Protein AF-A0A844GCI7-F1 (afdb_monomer_lite)

Foldseek 3Di:
DVVVVVVCVVVVVVPPPPPPPPDQPWDWDFDACVPDPCSVVDQLLVVLVVVLVVCVPCCVPPLCVVLNVVSVPDDSPPSPVSSVSCNVSDTDTDTDGDPDPDD

InterPro domains:
  IPR036908 RlpA-like domain superfamily [G3DSA:2.40.40.10] (12-99)
  IPR036908 RlpA-like domain superfamily [SSF50685] (7-92)

Secondary structure (DSSP, 8-state):
-GGGTTTSTGGGGGTT----------EEEEE-GGGSTTTTTS-HHHHHHHHHHHHHHHTTSHHHHHHHHHHTTS-TT-HHHHHHHHHHH--EEEEEPPPP---

pLDDT: mean 83.78, std 17.33, range [42.78, 98.38]

Organism: NCBI:txid2675226

Sequence (103 aa):
MLKRLLWLLPVSWLAACSTTPLHSTGGAYPTDFSRLPGWQSSVMGDTLQGLQQSCRATGKRPQWAAVCQEAARLPNDDANSIRQFFETRFNAGKCVMAPGIAA

Radius of gyration: 20.98 Å; chains: 1; bounding box: 26×47×63 Å

Structure (mmCIF, N/CA/C/O backbone):
data_AF-A0A844GCI7-F1
#
_entry.id   AF-A0A844GCI7-F1
#
loop_
_atom_site.group_PDB
_atom_site.id
_atom_site.type_symbol
_atom_site.label_atom_id
_atom_site.label_alt_id
_atom_site.label_comp_id
_atom_site.label_asym_id
_atom_site.label_entity_id
_atom_site.label_s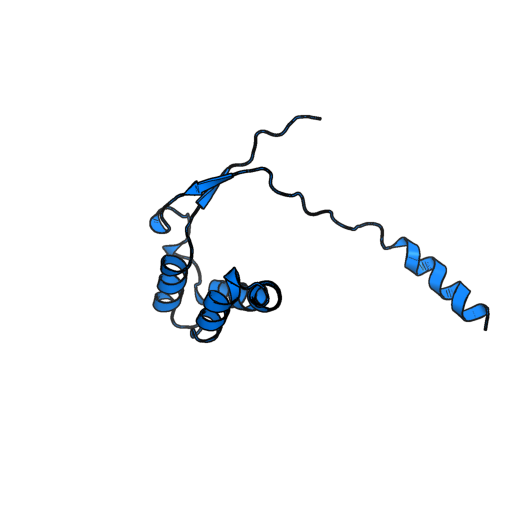eq_id
_atom_site.pdbx_PDB_ins_code
_atom_site.Cartn_x
_atom_site.Cartn_y
_atom_site.Cartn_z
_atom_site.occupancy
_atom_site.B_iso_or_equiv
_atom_site.auth_seq_id
_atom_site.auth_comp_id
_atom_site.auth_asym_id
_atom_site.auth_atom_id
_atom_site.pdbx_PDB_model_num
ATOM 1 N N . MET A 1 1 ? 10.767 19.720 47.344 1.00 49.91 1 MET A N 1
ATOM 2 C CA . MET A 1 1 ? 9.732 19.375 46.341 1.00 49.91 1 MET A CA 1
ATOM 3 C C . MET A 1 1 ? 9.547 20.445 45.248 1.00 49.91 1 MET A C 1
ATOM 5 O O . MET A 1 1 ? 9.313 20.065 44.114 1.00 49.91 1 MET A O 1
ATOM 9 N N . LEU A 1 2 ? 9.751 21.749 45.515 1.00 50.50 2 LEU A N 1
ATOM 10 C CA . LEU A 1 2 ? 9.546 22.852 44.543 1.00 50.50 2 LEU A CA 1
ATOM 11 C C . LEU A 1 2 ? 10.632 22.995 43.442 1.00 50.50 2 LEU A C 1
ATOM 13 O O . LEU A 1 2 ? 10.372 23.516 42.364 1.00 50.50 2 LEU A O 1
ATOM 17 N N . LYS A 1 3 ? 11.850 22.481 43.680 1.00 45.72 3 LYS A N 1
ATOM 18 C CA . LYS A 1 3 ? 13.009 22.607 42.766 1.00 45.72 3 LYS A CA 1
ATOM 19 C C . LYS A 1 3 ? 12.887 21.763 41.483 1.00 45.72 3 LYS A C 1
ATOM 21 O O . LYS A 1 3 ? 13.460 22.126 40.465 1.00 45.72 3 LYS A O 1
ATOM 26 N N . ARG A 1 4 ? 12.127 20.656 41.529 1.00 54.44 4 ARG A N 1
ATOM 27 C CA . ARG A 1 4 ? 11.864 19.785 40.364 1.00 54.44 4 ARG A CA 1
ATOM 28 C C . ARG A 1 4 ? 10.868 20.408 39.380 1.00 54.44 4 ARG A C 1
ATOM 30 O O . ARG A 1 4 ? 10.942 20.112 38.197 1.00 54.44 4 ARG A O 1
ATOM 37 N N . LEU A 1 5 ? 9.990 21.298 39.854 1.00 56.06 5 LEU A N 1
ATOM 38 C CA . LEU A 1 5 ? 9.003 21.981 39.012 1.00 56.06 5 LEU A CA 1
ATOM 39 C C . LEU A 1 5 ? 9.643 23.101 38.169 1.00 56.06 5 LEU A C 1
ATOM 41 O O . LEU A 1 5 ? 9.250 23.318 37.029 1.00 56.06 5 LEU A O 1
ATOM 45 N N . LEU A 1 6 ? 10.695 23.746 38.690 1.00 55.84 6 LEU A N 1
ATOM 46 C CA . LEU A 1 6 ? 11.459 24.784 37.981 1.00 55.84 6 LEU A CA 1
ATOM 47 C C . LEU A 1 6 ? 12.255 24.261 36.772 1.00 55.84 6 LEU A C 1
ATOM 49 O O . LEU A 1 6 ? 12.584 25.037 35.882 1.00 55.84 6 LEU A O 1
ATOM 53 N N . TRP A 1 7 ? 12.535 22.957 36.713 1.00 57.00 7 TRP A N 1
ATOM 54 C CA . TRP A 1 7 ? 13.240 22.321 35.592 1.00 57.00 7 TRP A CA 1
ATOM 55 C C . TRP A 1 7 ? 12.322 21.909 34.427 1.00 57.00 7 TRP A C 1
ATOM 57 O O . TRP A 1 7 ? 12.819 21.475 33.393 1.00 57.00 7 TRP A O 1
ATOM 67 N N . LEU A 1 8 ? 10.998 22.060 34.561 1.00 58.34 8 LEU A N 1
ATOM 68 C CA . LEU A 1 8 ? 10.024 21.709 33.512 1.00 58.34 8 LEU A CA 1
ATOM 69 C C . LEU A 1 8 ? 9.559 22.918 32.675 1.00 58.34 8 LEU A C 1
ATOM 71 O O . LEU A 1 8 ? 8.991 22.742 31.599 1.00 58.34 8 LEU A O 1
ATOM 75 N N . LEU A 1 9 ? 9.846 24.143 33.128 1.00 61.22 9 LEU A N 1
ATOM 76 C CA . LEU A 1 9 ? 9.532 25.391 32.420 1.00 61.22 9 LEU A CA 1
ATOM 77 C C . LEU A 1 9 ? 10.240 25.568 31.057 1.00 61.22 9 LEU A C 1
ATOM 79 O O . LEU A 1 9 ? 9.560 25.985 30.119 1.00 61.22 9 LEU A O 1
ATOM 83 N N . PRO A 1 10 ? 11.535 25.225 30.865 1.00 59.19 10 PRO A N 1
ATOM 84 C CA . PRO A 1 10 ? 12.191 25.433 29.569 1.00 59.19 10 PRO A CA 1
ATOM 85 C C . PRO A 1 10 ? 11.773 24.409 28.498 1.00 59.19 10 PRO A C 1
ATOM 87 O O . PRO A 1 10 ? 11.949 24.662 27.311 1.00 59.19 10 PRO A O 1
ATOM 90 N N . VAL A 1 11 ? 11.177 23.274 28.889 1.00 60.03 11 VAL A N 1
ATOM 91 C CA . VAL A 1 11 ? 10.724 22.226 27.950 1.00 60.03 11 VAL A CA 1
ATOM 92 C C . VAL A 1 11 ? 9.349 22.549 27.347 1.00 60.03 11 VAL A C 1
ATOM 94 O O . VAL A 1 11 ? 9.037 22.089 26.252 1.00 60.03 11 VAL A O 1
ATOM 97 N N . SER A 1 12 ? 8.543 23.402 27.993 1.00 60.22 12 SER A N 1
ATOM 98 C CA . SER A 1 12 ? 7.208 23.770 27.483 1.00 60.22 12 SER A CA 1
ATOM 99 C C . SER A 1 12 ? 7.226 24.699 26.260 1.00 60.22 12 SER A C 1
ATOM 101 O O . SER A 1 12 ? 6.196 24.857 25.612 1.00 60.22 12 SER A O 1
ATOM 103 N N . TRP A 1 13 ? 8.369 25.293 25.903 1.00 62.16 13 TRP A N 1
ATOM 104 C CA . TRP A 1 13 ? 8.460 26.242 24.782 1.00 62.16 13 TRP A CA 1
ATOM 105 C C . TRP A 1 13 ? 8.754 25.596 23.416 1.00 62.16 13 TRP A C 1
ATOM 107 O O . TRP A 1 13 ? 8.621 26.262 22.394 1.00 62.16 13 TRP A O 1
ATOM 117 N N . LEU A 1 14 ? 9.089 24.302 23.353 1.00 63.00 14 LEU A N 1
ATOM 118 C CA . LEU A 1 14 ? 9.361 23.608 22.079 1.00 63.00 14 LEU A CA 1
ATOM 119 C C . LEU A 1 14 ? 8.115 22.981 21.421 1.00 63.00 14 LEU A C 1
ATOM 121 O O . LEU A 1 14 ? 8.217 22.405 20.342 1.00 63.00 14 LEU A O 1
ATOM 125 N N . ALA A 1 15 ? 6.932 23.098 22.030 1.00 60.03 15 ALA A N 1
ATOM 126 C CA . ALA A 1 15 ? 5.711 22.437 21.553 1.00 60.03 15 ALA A CA 1
ATOM 127 C C . ALA A 1 15 ? 4.962 23.181 20.420 1.00 60.03 15 ALA A C 1
ATOM 129 O O . ALA A 1 15 ? 3.898 22.731 19.996 1.00 60.03 15 ALA A O 1
ATOM 130 N N . ALA A 1 16 ? 5.477 24.312 19.921 1.00 57.22 16 ALA A N 1
ATOM 131 C CA . ALA A 1 16 ? 4.725 25.190 19.016 1.00 57.22 16 ALA A CA 1
ATOM 132 C C . ALA A 1 16 ? 4.780 24.818 17.517 1.00 57.22 16 ALA A C 1
ATOM 134 O O . ALA A 1 16 ? 4.000 25.362 16.742 1.00 57.22 16 ALA A O 1
ATOM 135 N N . CYS A 1 17 ? 5.611 23.862 17.087 1.00 59.91 17 CYS A N 1
ATOM 136 C CA . CYS A 1 17 ? 5.532 23.315 15.724 1.00 59.91 17 CYS A CA 1
ATOM 137 C C . CYS A 1 17 ? 4.637 22.070 15.686 1.00 59.91 17 CYS A C 1
ATOM 139 O O . CYS A 1 17 ? 5.087 20.966 15.390 1.00 59.91 17 CYS A O 1
ATOM 141 N N . SER A 1 18 ? 3.345 22.238 15.972 1.00 56.59 18 SER A N 1
ATOM 142 C CA . SER A 1 18 ? 2.354 21.284 15.470 1.00 56.59 18 SER A CA 1
ATOM 143 C C . SER A 1 18 ? 2.094 21.647 14.013 1.00 56.59 18 SER A C 1
ATOM 145 O O . SER A 1 18 ? 1.299 22.536 13.729 1.00 56.59 18 SER A O 1
ATOM 147 N N . THR A 1 19 ? 2.817 21.012 13.087 1.00 66.38 19 THR A N 1
ATOM 148 C CA . THR A 1 19 ? 2.515 21.073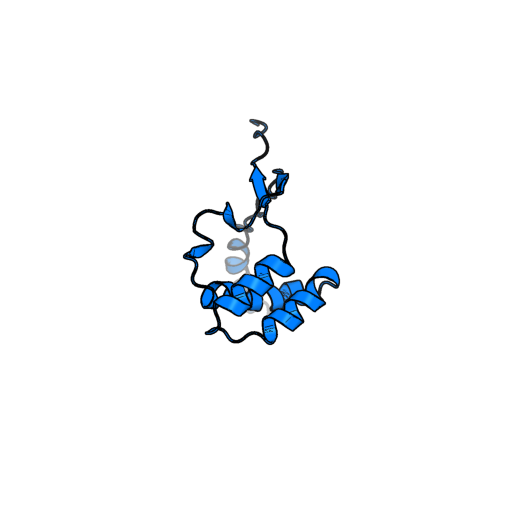 11.654 1.00 66.38 19 THR A CA 1
ATOM 149 C C . THR A 1 19 ? 1.089 20.578 11.465 1.00 66.38 19 THR A C 1
ATOM 151 O O . THR A 1 19 ? 0.846 19.373 11.446 1.00 66.38 19 THR A O 1
ATOM 154 N N . THR A 1 20 ? 0.126 21.493 11.376 1.00 61.81 20 THR A N 1
ATOM 155 C CA . THR A 1 20 ? -1.234 21.158 10.971 1.00 61.81 20 THR A CA 1
ATOM 156 C C . THR A 1 20 ? -1.119 20.596 9.559 1.00 61.81 20 THR A C 1
ATOM 158 O O . THR A 1 20 ? -0.685 21.326 8.662 1.00 61.81 20 THR A O 1
ATOM 161 N N . PRO A 1 21 ? -1.418 19.306 9.328 1.00 62.03 21 PRO A N 1
ATOM 162 C CA . PRO A 1 21 ? -1.372 18.781 7.980 1.00 62.03 21 PRO A CA 1
ATOM 163 C C . PRO A 1 21 ? -2.405 19.554 7.164 1.00 62.03 21 PRO A C 1
ATOM 165 O O . PRO A 1 21 ? -3.579 19.617 7.536 1.00 62.03 21 PRO A O 1
ATOM 168 N N . LEU A 1 22 ? -1.958 20.174 6.073 1.00 57.38 22 LEU A N 1
ATOM 169 C CA . LEU A 1 22 ? -2.854 20.734 5.071 1.00 57.38 22 LEU A CA 1
ATOM 170 C C . LEU A 1 22 ? -3.793 19.610 4.631 1.00 57.38 22 LEU A C 1
ATOM 172 O O . LEU A 1 22 ? -3.363 18.615 4.046 1.00 57.38 22 LEU A O 1
ATOM 176 N N . HIS A 1 23 ? -5.076 19.744 4.958 1.00 60.94 23 HIS A N 1
ATOM 177 C CA . HIS A 1 23 ? -6.089 18.855 4.419 1.00 60.94 23 HIS A CA 1
ATOM 178 C C . HIS A 1 23 ? -6.224 19.204 2.937 1.00 60.94 23 HIS A C 1
ATOM 180 O O . HIS A 1 23 ? -6.597 20.326 2.598 1.00 60.94 23 HIS A O 1
ATOM 186 N N . SER A 1 24 ? -5.875 18.269 2.052 1.00 63.97 24 SER A N 1
ATOM 187 C CA . SER A 1 24 ? -6.077 18.462 0.618 1.00 63.97 24 SER A CA 1
ATOM 188 C C . SER A 1 24 ? -7.576 18.596 0.354 1.00 63.97 24 SER A C 1
ATOM 190 O O . SER A 1 24 ? -8.324 17.637 0.522 1.00 63.97 24 SER A O 1
ATOM 192 N N . THR A 1 25 ? -8.018 19.789 -0.041 1.00 66.31 25 THR A N 1
ATOM 193 C CA . THR A 1 25 ? -9.384 20.059 -0.523 1.00 66.31 25 THR A CA 1
ATOM 194 C C . THR A 1 25 ? -9.579 19.620 -1.978 1.00 66.31 25 THR A C 1
ATOM 196 O O . THR A 1 25 ? -10.653 19.803 -2.545 1.00 66.31 25 THR A O 1
ATOM 199 N N . GLY A 1 26 ? -8.539 19.050 -2.594 1.00 73.12 26 GLY A N 1
ATOM 200 C CA . GLY A 1 26 ? -8.575 18.497 -3.940 1.00 73.12 26 GLY A CA 1
ATOM 201 C C . GLY A 1 26 ? -9.364 17.191 -4.039 1.00 73.12 26 GLY A C 1
ATOM 202 O O . GLY A 1 26 ? -9.508 16.447 -3.071 1.00 73.12 26 GLY A O 1
ATOM 203 N N . GLY A 1 27 ? -9.859 16.906 -5.241 1.00 82.88 27 GLY A N 1
ATOM 204 C CA . GLY A 1 27 ? -10.530 15.649 -5.569 1.00 82.88 27 GLY A CA 1
ATOM 205 C C . GLY A 1 27 ? -9.593 14.643 -6.237 1.00 82.88 27 GLY A C 1
ATOM 206 O O . GLY A 1 27 ? -8.447 14.950 -6.575 1.00 82.88 27 GLY A O 1
ATOM 207 N N . ALA A 1 28 ? -10.107 13.441 -6.485 1.00 86.56 28 ALA A N 1
ATOM 208 C CA . ALA A 1 28 ? -9.455 12.450 -7.332 1.00 86.56 28 ALA A CA 1
ATOM 209 C C . ALA A 1 28 ? -10.405 12.022 -8.454 1.00 86.56 28 ALA A C 1
ATOM 211 O O . ALA A 1 28 ? -11.567 11.713 -8.194 1.00 86.56 28 ALA A O 1
ATOM 212 N N . TYR A 1 29 ? -9.905 11.983 -9.689 1.00 90.12 29 TYR A N 1
ATOM 213 C CA . TYR A 1 29 ? -10.624 11.359 -10.801 1.00 90.12 29 TYR A CA 1
ATOM 214 C C . TYR A 1 29 ? -10.186 9.900 -10.933 1.00 90.12 29 TYR A C 1
ATOM 216 O O . TYR A 1 29 ? -8.972 9.660 -10.953 1.00 90.12 29 TYR A O 1
ATOM 224 N N . PRO A 1 30 ? -11.123 8.941 -11.040 1.00 92.94 30 PRO A N 1
ATOM 225 C CA . PRO A 1 30 ? -10.787 7.544 -11.287 1.00 92.94 30 PRO A CA 1
ATOM 226 C C . PRO A 1 30 ? -9.889 7.391 -12.518 1.00 92.94 30 PRO A C 1
ATOM 228 O O . PRO A 1 30 ? -10.082 8.065 -13.532 1.00 92.94 30 PRO A O 1
ATOM 231 N N . THR A 1 31 ? -8.899 6.511 -12.424 1.00 94.62 31 THR A N 1
ATOM 232 C CA . THR A 1 31 ? -8.002 6.159 -13.528 1.00 94.62 31 THR A CA 1
ATOM 233 C C . THR A 1 31 ? -7.608 4.691 -13.425 1.00 94.62 31 THR A C 1
ATOM 235 O O . THR A 1 31 ? -7.796 4.056 -12.392 1.00 94.62 31 THR A O 1
ATOM 238 N N . 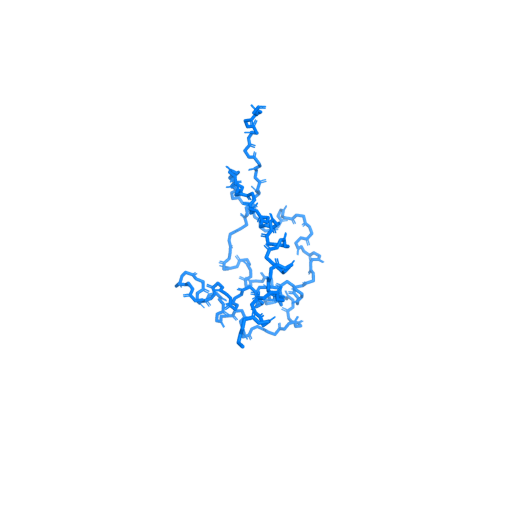ASP A 1 32 ? -7.009 4.168 -14.487 1.00 93.56 32 ASP A N 1
ATOM 239 C CA . ASP A 1 32 ? -6.420 2.834 -14.494 1.00 93.56 32 ASP A CA 1
ATOM 240 C C . ASP A 1 32 ? -5.002 2.863 -13.913 1.00 93.56 32 ASP A C 1
ATOM 242 O O . ASP A 1 32 ? -4.243 3.812 -14.149 1.00 93.56 32 ASP A O 1
ATOM 246 N N . PHE A 1 33 ? -4.610 1.790 -13.221 1.00 94.38 33 PHE A N 1
ATOM 247 C CA . PHE A 1 33 ? -3.242 1.604 -12.722 1.00 94.38 33 PHE A CA 1
ATOM 248 C C . PHE A 1 33 ? -2.194 1.649 -13.841 1.00 94.38 33 PHE A C 1
ATOM 250 O O . PHE A 1 33 ? -1.112 2.200 -13.655 1.00 94.38 33 PHE A O 1
ATOM 257 N N . SER A 1 34 ? -2.527 1.154 -15.035 1.00 91.62 34 SER A N 1
ATOM 258 C CA . SER A 1 34 ? -1.650 1.196 -16.213 1.00 91.62 34 SER A CA 1
ATOM 259 C C . SER A 1 34 ? -1.306 2.616 -16.677 1.00 91.62 34 SER A C 1
ATOM 261 O O . SER A 1 34 ? -0.300 2.803 -17.358 1.00 91.62 34 SER A O 1
ATOM 263 N N . ARG A 1 35 ? -2.106 3.623 -16.298 1.00 93.38 35 ARG A N 1
ATOM 264 C CA . ARG A 1 35 ? -1.837 5.034 -16.608 1.00 93.38 35 ARG A CA 1
ATOM 265 C C . ARG A 1 35 ? -1.046 5.760 -15.527 1.00 93.38 35 ARG A C 1
ATOM 267 O O . ARG A 1 35 ? -0.683 6.918 -15.732 1.00 93.38 35 ARG A O 1
ATOM 274 N N . LEU A 1 36 ? -0.799 5.124 -14.382 1.00 91.75 36 LEU A N 1
ATOM 275 C CA . LEU A 1 36 ? -0.001 5.720 -13.321 1.00 91.75 36 LEU A CA 1
ATOM 276 C C . LEU A 1 36 ? 1.482 5.734 -13.733 1.00 91.75 36 LEU A C 1
ATOM 278 O O . LEU A 1 36 ? 2.052 4.674 -14.019 1.00 91.75 36 LEU A O 1
ATOM 282 N N . PRO A 1 37 ? 2.137 6.908 -13.750 1.00 92.69 37 PRO A N 1
ATOM 283 C CA . PRO A 1 37 ? 3.558 6.996 -14.061 1.00 92.69 37 PRO A CA 1
ATOM 284 C C . PRO A 1 37 ? 4.387 6.146 -13.094 1.00 92.69 37 PRO A C 1
ATOM 286 O O . PRO A 1 37 ? 4.233 6.247 -11.880 1.00 92.69 37 PRO A O 1
ATOM 289 N N . GLY A 1 38 ? 5.269 5.304 -13.635 1.00 92.19 38 GLY A N 1
ATOM 290 C CA . GLY A 1 38 ? 6.183 4.481 -12.838 1.00 92.19 38 GLY A CA 1
ATOM 291 C C . GLY A 1 38 ? 5.555 3.259 -12.158 1.00 92.19 38 GLY A C 1
ATOM 292 O O . GLY A 1 38 ? 6.279 2.512 -11.502 1.00 92.19 38 GLY A O 1
ATOM 293 N N . TRP A 1 39 ? 4.254 2.991 -12.330 1.00 94.25 39 TRP A N 1
ATOM 294 C CA . TRP A 1 39 ? 3.601 1.839 -11.690 1.00 94.25 39 TRP A CA 1
ATOM 295 C C . TRP A 1 39 ? 4.236 0.496 -12.078 1.00 94.25 39 TRP A C 1
ATOM 297 O O . TRP A 1 39 ? 4.540 -0.344 -11.228 1.00 94.25 39 TRP A O 1
ATOM 307 N N . GLN A 1 40 ? 4.521 0.310 -13.368 1.00 93.50 40 GLN A N 1
ATOM 308 C CA . GLN A 1 40 ? 5.128 -0.929 -13.862 1.00 93.50 40 GLN A CA 1
ATOM 309 C C . GLN A 1 40 ? 6.584 -1.111 -13.412 1.00 93.50 40 GLN A C 1
ATOM 311 O O . GLN A 1 40 ? 7.024 -2.237 -13.208 1.00 93.50 40 GLN A O 1
ATOM 316 N N . SER A 1 41 ? 7.315 -0.020 -13.186 1.00 94.00 41 SER A N 1
ATOM 317 C CA . SER A 1 41 ? 8.719 -0.045 -12.756 1.00 94.00 41 SER A CA 1
ATOM 318 C C . SER A 1 41 ? 8.908 0.074 -11.239 1.00 94.00 41 SER A C 1
ATOM 320 O O . SER A 1 41 ? 10.041 0.146 -10.775 1.00 94.00 41 SER A O 1
ATOM 322 N N . SER A 1 42 ? 7.826 0.149 -10.460 1.00 93.06 42 SER A N 1
ATOM 323 C CA . SER A 1 42 ? 7.905 0.317 -9.006 1.00 93.06 42 SER A CA 1
ATOM 324 C C . SER A 1 42 ? 8.436 -0.942 -8.317 1.00 93.06 42 SER A C 1
ATOM 326 O O . SER A 1 42 ? 8.081 -2.066 -8.683 1.00 93.06 42 SER A O 1
ATOM 328 N N . VAL A 1 43 ? 9.253 -0.749 -7.278 1.00 96.12 43 VAL A N 1
ATOM 329 C CA . VAL A 1 43 ? 9.745 -1.834 -6.420 1.00 96.12 43 VAL A CA 1
ATOM 330 C C . VAL A 1 43 ? 8.608 -2.269 -5.495 1.00 96.12 43 VAL A C 1
ATOM 332 O O . VAL A 1 43 ? 8.273 -1.606 -4.511 1.00 96.12 43 VAL A O 1
ATOM 335 N N . MET A 1 44 ? 7.957 -3.374 -5.852 1.00 96.69 44 MET A N 1
ATOM 336 C CA . MET A 1 44 ? 6.721 -3.805 -5.196 1.00 96.69 44 MET A CA 1
ATOM 337 C C . MET A 1 44 ? 6.929 -4.241 -3.742 1.00 96.69 44 MET A C 1
ATOM 339 O O . MET A 1 44 ? 6.080 -3.937 -2.909 1.00 96.69 44 MET A O 1
ATOM 343 N N . GLY A 1 45 ? 8.070 -4.854 -3.411 1.00 97.69 45 GLY A N 1
ATOM 344 C CA . GLY A 1 45 ? 8.413 -5.202 -2.026 1.00 97.69 45 GLY A CA 1
ATOM 345 C C . GLY A 1 45 ? 8.431 -3.982 -1.098 1.00 97.69 45 GLY A C 1
ATOM 346 O O . GLY A 1 45 ? 7.761 -3.978 -0.068 1.00 97.69 45 GLY A O 1
ATOM 347 N N . ASP A 1 46 ? 9.093 -2.896 -1.508 1.00 97.12 46 ASP A N 1
ATOM 348 C CA . ASP A 1 46 ? 9.130 -1.643 -0.736 1.00 97.12 46 ASP A CA 1
ATOM 349 C C . ASP A 1 46 ? 7.733 -1.020 -0.594 1.00 97.12 46 ASP A C 1
ATOM 351 O O . ASP A 1 46 ? 7.363 -0.503 0.464 1.00 97.12 46 ASP A O 1
ATOM 355 N N . THR A 1 47 ? 6.927 -1.118 -1.654 1.00 96.31 47 THR A N 1
ATOM 356 C CA . THR A 1 47 ? 5.543 -0.625 -1.672 1.00 96.31 47 THR A CA 1
ATOM 357 C C . THR A 1 47 ? 4.666 -1.402 -0.683 1.00 96.31 47 THR A C 1
ATOM 359 O O . THR A 1 47 ? 3.931 -0.798 0.106 1.00 96.31 47 THR A O 1
ATOM 362 N N . LEU A 1 48 ? 4.772 -2.737 -0.666 1.00 98.38 48 LEU A N 1
ATOM 363 C CA . LEU A 1 48 ? 4.079 -3.592 0.300 1.00 98.38 48 LEU A CA 1
ATOM 364 C C . LEU A 1 48 ? 4.536 -3.291 1.732 1.00 98.38 48 LEU A C 1
ATOM 366 O O . LEU A 1 48 ? 3.693 -3.137 2.619 1.00 98.38 48 LEU A O 1
ATOM 370 N N . GLN A 1 49 ? 5.842 -3.142 1.959 1.00 98.06 49 GLN A N 1
ATOM 371 C CA . GLN A 1 49 ? 6.382 -2.807 3.275 1.00 98.06 49 GLN A CA 1
ATOM 372 C C . GLN A 1 49 ? 5.810 -1.477 3.795 1.00 98.06 49 GLN A C 1
ATOM 374 O O . GLN A 1 49 ? 5.401 -1.388 4.957 1.00 98.06 49 GLN A O 1
ATOM 379 N N . GLY A 1 50 ? 5.713 -0.457 2.937 1.00 97.50 50 GLY A N 1
ATOM 380 C CA . GLY A 1 50 ? 5.089 0.825 3.279 1.00 97.50 50 GLY A CA 1
ATOM 381 C C . GLY A 1 50 ? 3.610 0.689 3.669 1.00 97.50 50 GLY A C 1
ATOM 382 O O . GLY A 1 50 ? 3.156 1.286 4.656 1.00 97.50 50 GLY A O 1
ATOM 383 N N . LEU A 1 51 ? 2.851 -0.154 2.959 1.00 97.88 51 LEU A N 1
ATOM 384 C CA . LEU A 1 51 ? 1.464 -0.459 3.320 1.00 97.88 51 LEU A CA 1
ATOM 385 C C . LEU A 1 51 ? 1.376 -1.186 4.670 1.00 97.88 51 LEU A C 1
ATOM 387 O O . LEU A 1 51 ? 0.584 -0.792 5.528 1.00 97.88 51 LEU A O 1
ATOM 391 N N . GLN A 1 52 ? 2.205 -2.207 4.895 1.00 97.94 52 GLN A N 1
ATOM 392 C CA . GLN A 1 52 ? 2.241 -2.961 6.152 1.00 97.94 52 GLN A CA 1
ATOM 393 C C . GLN A 1 52 ? 2.573 -2.059 7.352 1.00 97.94 52 GLN A C 1
ATOM 395 O O . GLN A 1 52 ? 1.979 -2.200 8.425 1.00 97.94 52 GLN A O 1
ATOM 400 N N . GLN A 1 53 ? 3.476 -1.088 7.179 1.00 98.12 53 GLN A N 1
ATOM 401 C CA . GLN A 1 53 ? 3.763 -0.075 8.198 1.00 98.12 53 GLN A CA 1
ATOM 402 C C . GLN A 1 53 ? 2.537 0.800 8.490 1.00 98.12 53 GLN A C 1
ATOM 404 O O . GLN A 1 53 ? 2.187 0.992 9.657 1.00 98.12 53 GLN A O 1
ATOM 409 N N . SER A 1 54 ? 1.839 1.262 7.451 1.00 96.75 54 SER A N 1
ATOM 410 C CA . SER A 1 54 ? 0.622 2.078 7.583 1.00 96.75 54 SER A CA 1
ATOM 411 C C . SER A 1 54 ? -0.513 1.320 8.287 1.00 96.75 54 SER A C 1
ATOM 413 O O . SER A 1 54 ? -1.203 1.867 9.156 1.00 96.75 54 SER A O 1
ATOM 415 N N . CYS A 1 55 ? -0.646 0.024 7.992 1.00 97.88 55 CYS A N 1
ATOM 416 C CA . CYS A 1 55 ? -1.635 -0.875 8.582 1.00 97.88 55 CYS A CA 1
ATOM 417 C C . CYS A 1 55 ? -1.548 -0.997 10.110 1.00 97.88 55 CYS A C 1
ATOM 419 O O . CYS A 1 55 ? -2.556 -1.310 10.745 1.00 97.88 55 CYS A O 1
ATOM 421 N N . ARG A 1 56 ? -0.405 -0.668 10.731 1.00 96.44 56 ARG A N 1
ATOM 422 C CA . ARG A 1 56 ? -0.268 -0.618 12.201 1.00 96.44 56 ARG A CA 1
ATOM 423 C C . ARG A 1 56 ? -1.247 0.369 12.846 1.00 96.44 56 ARG A C 1
ATOM 425 O O . ARG A 1 56 ? -1.743 0.120 13.946 1.00 96.44 56 ARG A O 1
ATOM 432 N N . ALA A 1 57 ? -1.535 1.476 12.161 1.00 95.25 57 ALA A N 1
ATOM 433 C CA . ALA A 1 57 ? -2.496 2.478 12.610 1.00 95.25 57 ALA A CA 1
ATOM 434 C C . ALA A 1 57 ? -3.862 2.304 11.932 1.00 95.25 57 ALA A C 1
ATOM 436 O O . ALA A 1 57 ? -4.895 2.323 12.606 1.00 95.25 57 ALA A O 1
ATOM 437 N N . THR A 1 58 ? -3.884 2.127 10.608 1.00 94.50 58 THR A N 1
ATOM 438 C CA . THR A 1 58 ? -5.131 2.135 9.827 1.00 94.50 58 THR A CA 1
ATOM 439 C C . THR A 1 58 ? -5.911 0.831 9.922 1.0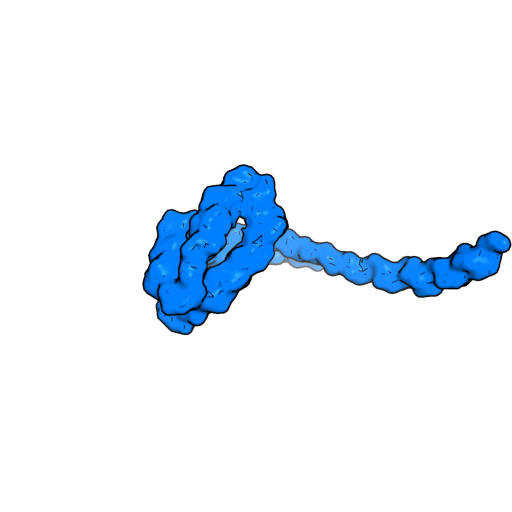0 94.50 58 THR A C 1
ATOM 441 O O . THR A 1 58 ? -7.135 0.882 9.872 1.00 94.50 58 THR A O 1
ATOM 444 N N . GLY A 1 59 ? -5.255 -0.311 10.154 1.00 94.94 59 GLY A N 1
ATOM 445 C CA . GLY A 1 59 ? -5.899 -1.629 10.211 1.00 94.94 59 GLY A CA 1
ATOM 446 C C . GLY A 1 59 ? -6.908 -1.801 11.352 1.00 94.94 59 GLY A C 1
ATOM 447 O O . GLY A 1 59 ? -7.736 -2.703 11.305 1.00 94.94 59 GLY A O 1
ATOM 448 N N . LYS A 1 60 ? -6.896 -0.907 12.351 1.00 93.69 60 LYS A N 1
ATOM 449 C CA . LYS A 1 60 ? -7.921 -0.845 13.410 1.00 93.69 60 LYS A CA 1
ATOM 450 C C . LYS A 1 60 ? -9.268 -0.318 12.904 1.00 93.69 60 LYS A C 1
ATOM 452 O O . LYS A 1 60 ? -10.275 -0.447 13.594 1.00 93.69 60 LYS A O 1
ATOM 457 N N . ARG A 1 61 ? -9.289 0.320 11.731 1.00 96.38 61 ARG A N 1
ATOM 458 C CA . ARG A 1 61 ? -10.502 0.846 11.104 1.00 96.38 61 ARG A CA 1
ATOM 459 C C . ARG A 1 61 ? -11.183 -0.287 10.323 1.00 96.38 61 ARG A C 1
ATOM 461 O O . ARG A 1 61 ? -10.504 -0.912 9.506 1.00 96.38 61 ARG A O 1
ATOM 468 N N . PRO A 1 62 ? -12.492 -0.541 10.508 1.00 94.88 62 PRO A N 1
ATOM 469 C CA . PRO A 1 62 ? -13.177 -1.681 9.891 1.00 94.88 62 PRO A CA 1
ATOM 470 C C . PRO A 1 62 ? -12.987 -1.780 8.374 1.00 94.88 62 PRO A C 1
ATOM 472 O O . PRO A 1 62 ? -12.724 -2.859 7.854 1.00 94.88 62 PRO A O 1
ATOM 475 N N . GLN A 1 63 ? -13.020 -0.644 7.674 1.00 94.25 63 GLN A N 1
ATOM 476 C CA . GLN A 1 63 ? -12.852 -0.587 6.221 1.00 94.25 63 GLN A CA 1
ATOM 477 C C . GLN A 1 63 ? -11.436 -0.954 5.734 1.00 94.25 63 GLN A C 1
ATOM 479 O O . GLN A 1 63 ? -11.253 -1.228 4.555 1.00 94.25 63 GLN A O 1
ATOM 484 N N . TRP A 1 64 ? -10.439 -0.968 6.624 1.00 96.69 64 TRP A N 1
ATOM 485 C CA . TRP A 1 64 ? -9.043 -1.304 6.315 1.00 96.69 64 TRP A CA 1
ATOM 486 C C . TRP A 1 64 ? -8.631 -2.692 6.810 1.00 96.69 64 TRP A C 1
ATOM 488 O O . TRP A 1 64 ? -7.627 -3.226 6.343 1.00 96.69 64 TRP A O 1
ATOM 498 N N . ALA A 1 65 ? -9.385 -3.284 7.742 1.00 97.00 65 ALA A N 1
ATOM 499 C CA . ALA A 1 65 ? -9.000 -4.521 8.416 1.00 97.00 65 ALA A CA 1
ATOM 500 C C . ALA A 1 65 ? -8.720 -5.667 7.429 1.00 97.00 65 ALA A C 1
ATOM 502 O O . ALA A 1 65 ? -7.665 -6.293 7.509 1.00 97.00 65 ALA A O 1
ATOM 503 N N . ALA A 1 66 ? -9.617 -5.896 6.464 1.00 97.06 66 ALA A N 1
ATOM 504 C CA . ALA A 1 66 ? -9.475 -6.975 5.485 1.00 97.06 66 ALA A CA 1
ATOM 505 C C . ALA A 1 66 ? -8.227 -6.804 4.599 1.00 97.06 66 ALA A C 1
ATOM 507 O O . ALA A 1 66 ? -7.423 -7.725 4.476 1.00 97.06 66 ALA A O 1
ATOM 508 N N . VAL A 1 67 ? -8.023 -5.602 4.051 1.00 97.75 67 VAL A N 1
ATOM 509 C CA . VAL A 1 67 ? -6.877 -5.283 3.183 1.00 97.75 67 VAL A CA 1
ATOM 510 C C . VAL A 1 67 ? -5.558 -5.415 3.947 1.00 97.75 67 VAL A C 1
ATOM 512 O O . VAL A 1 67 ? -4.595 -5.978 3.436 1.00 97.75 67 VAL A O 1
ATOM 515 N N . CYS A 1 68 ? -5.518 -4.956 5.200 1.00 98.19 68 CYS A N 1
ATOM 516 C CA . CYS A 1 68 ? -4.330 -5.073 6.040 1.00 98.19 68 CYS A CA 1
ATOM 517 C C . CYS A 1 68 ? -4.018 -6.519 6.450 1.00 98.19 68 CYS A C 1
ATOM 519 O O . CYS A 1 68 ? -2.847 -6.887 6.532 1.00 98.19 68 CYS A O 1
ATOM 521 N N . GLN A 1 69 ? -5.037 -7.348 6.695 1.00 97.81 69 GLN A N 1
ATOM 522 C CA . GLN A 1 69 ? -4.841 -8.771 6.985 1.00 97.81 69 GLN A CA 1
ATOM 523 C C . GLN A 1 69 ? -4.283 -9.533 5.782 1.00 97.81 69 GLN A C 1
ATOM 525 O O . GLN A 1 69 ? -3.446 -10.416 5.955 1.00 97.81 69 GLN A O 1
ATOM 530 N N . GLU A 1 70 ? -4.734 -9.204 4.575 1.00 97.75 70 GLU A N 1
ATOM 531 C CA . GLU A 1 70 ? -4.236 -9.815 3.343 1.00 97.75 70 GLU A CA 1
ATOM 532 C C . GLU A 1 70 ? -2.816 -9.348 3.012 1.00 97.75 70 GLU A C 1
ATOM 534 O O . GLU A 1 70 ? -1.945 -10.183 2.778 1.00 97.75 70 GLU A O 1
ATOM 539 N N . ALA A 1 71 ? -2.542 -8.043 3.117 1.00 97.94 71 ALA A N 1
ATOM 540 C CA . ALA A 1 71 ? -1.202 -7.487 2.925 1.00 97.94 71 ALA A CA 1
ATOM 541 C C . ALA A 1 71 ? -0.157 -8.106 3.871 1.00 97.94 71 ALA A C 1
ATOM 543 O O . ALA A 1 71 ? 1.004 -8.260 3.499 1.00 97.94 71 ALA A O 1
ATOM 544 N N . ALA A 1 72 ? -0.553 -8.483 5.092 1.00 97.44 72 ALA A N 1
ATOM 545 C CA . ALA A 1 72 ? 0.336 -9.119 6.065 1.00 97.44 72 ALA A CA 1
ATOM 546 C C . ALA A 1 72 ? 0.762 -10.550 5.686 1.00 97.44 72 ALA A C 1
ATOM 548 O O . ALA A 1 72 ? 1.699 -11.078 6.280 1.00 97.44 72 ALA A O 1
ATOM 549 N N . ARG A 1 73 ? 0.068 -11.192 4.738 1.00 97.25 73 ARG A N 1
ATOM 550 C CA . ARG A 1 73 ? 0.350 -12.567 4.291 1.00 97.25 73 ARG A CA 1
ATOM 551 C C . ARG A 1 73 ? 1.170 -12.621 3.005 1.00 97.25 73 ARG A C 1
ATOM 553 O O . ARG A 1 73 ? 1.627 -13.699 2.641 1.00 97.25 73 ARG A O 1
ATOM 560 N N . LEU A 1 74 ? 1.321 -11.493 2.311 1.00 97.62 74 LEU A N 1
ATOM 561 C CA . LEU A 1 74 ? 2.048 -11.438 1.049 1.00 97.62 74 LEU A CA 1
ATOM 562 C C . LEU A 1 74 ? 3.564 -11.443 1.294 1.00 97.62 74 LEU A C 1
ATOM 564 O O . LEU A 1 74 ? 4.045 -10.694 2.151 1.00 97.62 74 LEU A O 1
ATOM 568 N N . PRO A 1 75 ? 4.325 -12.261 0.550 1.00 96.06 75 PRO A N 1
ATOM 569 C CA . PRO A 1 75 ? 5.778 -12.250 0.615 1.00 96.06 75 PRO A CA 1
ATOM 570 C C . PRO A 1 75 ? 6.334 -11.037 -0.155 1.00 96.06 75 PRO A C 1
ATOM 572 O O . PRO A 1 75 ? 5.805 -10.657 -1.197 1.00 96.06 75 PRO A O 1
ATOM 575 N N . ASN A 1 76 ? 7.389 -10.400 0.368 1.00 95.12 76 ASN A N 1
ATOM 576 C CA . ASN A 1 76 ? 7.934 -9.150 -0.192 1.00 95.12 76 ASN A CA 1
ATOM 577 C C . ASN A 1 76 ? 8.713 -9.337 -1.510 1.00 95.12 76 ASN A C 1
ATOM 579 O O . ASN A 1 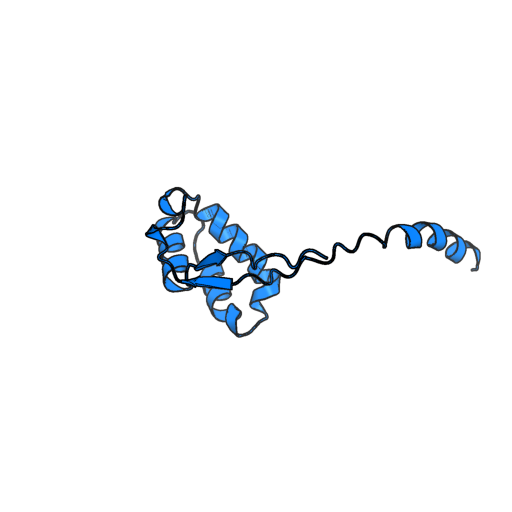76 ? 8.999 -8.354 -2.192 1.00 95.12 76 ASN A O 1
ATOM 583 N N . ASP A 1 77 ? 9.077 -10.569 -1.859 1.00 96.69 77 ASP A N 1
ATOM 584 C CA . ASP A 1 77 ? 9.836 -10.930 -3.060 1.00 96.69 77 ASP A CA 1
ATOM 585 C C . ASP A 1 77 ? 8.947 -11.308 -4.261 1.00 96.69 77 ASP A C 1
ATOM 587 O O . ASP A 1 77 ? 9.444 -11.386 -5.385 1.00 96.69 77 ASP A O 1
ATOM 591 N N . ASP A 1 78 ? 7.630 -11.453 -4.075 1.00 96.69 78 ASP A N 1
ATOM 592 C CA . ASP A 1 78 ? 6.684 -11.730 -5.163 1.00 96.69 78 ASP A CA 1
ATOM 593 C C . ASP A 1 78 ? 6.050 -10.444 -5.713 1.00 96.69 78 ASP A C 1
ATOM 595 O O . ASP A 1 78 ? 4.909 -10.073 -5.417 1.00 96.69 78 ASP A O 1
ATOM 599 N N . ALA A 1 79 ? 6.803 -9.748 -6.564 1.00 96.50 79 ALA A N 1
ATOM 600 C CA . ALA A 1 79 ? 6.361 -8.487 -7.152 1.00 96.50 79 ALA A CA 1
ATOM 601 C C . ALA A 1 79 ? 5.055 -8.596 -7.967 1.00 96.50 79 ALA A C 1
ATOM 603 O O . ALA A 1 79 ? 4.313 -7.615 -8.056 1.00 96.50 79 ALA A O 1
ATOM 604 N N . ASN A 1 80 ? 4.759 -9.757 -8.560 1.00 96.50 80 ASN A N 1
ATOM 605 C CA . ASN A 1 80 ? 3.557 -9.945 -9.373 1.00 96.50 80 ASN A CA 1
ATOM 606 C C . ASN A 1 80 ? 2.313 -10.073 -8.493 1.00 96.50 80 ASN A C 1
ATOM 608 O O . ASN A 1 80 ? 1.337 -9.355 -8.721 1.00 96.50 80 ASN A O 1
ATOM 612 N N . SER A 1 81 ? 2.375 -10.906 -7.451 1.00 97.62 81 SER A N 1
ATOM 613 C CA . SER A 1 81 ? 1.273 -11.045 -6.492 1.00 97.62 81 SER A CA 1
ATOM 614 C C . SER A 1 81 ? 1.002 -9.741 -5.743 1.00 97.62 81 SER A C 1
ATOM 616 O O . SER A 1 81 ? -0.156 -9.370 -5.546 1.00 97.62 81 SER A O 1
ATOM 618 N N . ILE A 1 82 ? 2.051 -8.990 -5.384 1.00 98.25 82 ILE A N 1
ATOM 619 C CA . ILE A 1 82 ? 1.899 -7.672 -4.751 1.00 98.25 82 ILE A CA 1
ATOM 620 C C . ILE A 1 82 ? 1.180 -6.695 -5.685 1.00 98.25 82 ILE A C 1
ATOM 622 O O . ILE A 1 82 ? 0.237 -6.021 -5.267 1.00 98.25 82 ILE A O 1
ATOM 626 N N . ARG A 1 83 ? 1.594 -6.619 -6.956 1.00 97.44 83 ARG A N 1
ATOM 627 C CA . ARG A 1 83 ? 0.956 -5.730 -7.935 1.00 97.44 83 ARG A CA 1
ATOM 628 C C . ARG A 1 83 ? -0.518 -6.083 -8.122 1.00 97.44 83 ARG A C 1
ATOM 630 O O . ARG A 1 83 ? -1.368 -5.199 -8.026 1.00 97.44 83 ARG A O 1
ATOM 637 N N . GLN A 1 84 ? -0.823 -7.367 -8.299 1.00 97.38 84 GLN A N 1
ATOM 638 C CA . GLN A 1 84 ? -2.198 -7.844 -8.430 1.00 97.38 84 GLN A CA 1
ATOM 639 C C . GLN A 1 84 ? -3.041 -7.501 -7.196 1.00 97.38 84 GLN A C 1
ATOM 641 O O . GLN A 1 84 ? -4.197 -7.098 -7.334 1.00 97.38 84 GLN A O 1
ATOM 646 N N . PHE A 1 85 ? -2.476 -7.617 -5.994 1.00 98.06 85 PHE A N 1
ATOM 647 C CA . PHE A 1 85 ? -3.154 -7.226 -4.762 1.00 98.06 85 PHE A CA 1
ATOM 648 C C . PHE A 1 85 ? -3.552 -5.743 -4.776 1.00 98.06 85 PHE A C 1
ATOM 650 O O . PHE A 1 85 ? -4.711 -5.427 -4.497 1.00 98.06 85 PHE A O 1
ATOM 657 N N . PHE A 1 86 ? -2.638 -4.839 -5.146 1.00 97.69 86 PHE A N 1
ATOM 658 C CA . PHE A 1 86 ? -2.957 -3.412 -5.224 1.00 97.69 86 PHE A CA 1
ATOM 659 C C . PHE A 1 86 ? -4.038 -3.121 -6.270 1.00 97.69 86 PHE A C 1
ATOM 661 O O . PHE A 1 86 ? -4.989 -2.400 -5.976 1.00 97.69 86 PHE A O 1
ATOM 668 N N . GLU A 1 87 ? -3.936 -3.735 -7.448 1.00 97.06 87 GLU A N 1
ATOM 669 C CA . GLU A 1 87 ? -4.901 -3.566 -8.542 1.00 97.06 87 GLU A CA 1
ATOM 670 C C . GLU A 1 87 ? -6.282 -4.164 -8.226 1.00 97.06 87 GLU A C 1
ATOM 672 O O . GLU A 1 87 ? -7.291 -3.696 -8.745 1.00 97.06 87 GLU A O 1
ATOM 677 N N . THR A 1 88 ? -6.346 -5.168 -7.346 1.00 97.38 88 THR A N 1
ATOM 678 C CA . THR A 1 88 ? -7.603 -5.820 -6.939 1.00 97.38 88 THR A CA 1
ATOM 679 C C . THR A 1 88 ? -8.270 -5.118 -5.756 1.00 97.38 88 THR A C 1
ATOM 681 O O . THR A 1 88 ? -9.497 -5.090 -5.655 1.00 97.38 88 THR A O 1
ATOM 684 N N . ARG A 1 89 ? -7.481 -4.594 -4.808 1.00 97.31 89 ARG A N 1
ATOM 685 C CA . ARG A 1 89 ? -7.996 -4.060 -3.533 1.00 97.31 89 ARG A CA 1
ATOM 686 C C . ARG A 1 89 ? -8.156 -2.550 -3.504 1.00 97.31 89 ARG A C 1
ATOM 688 O O . ARG A 1 89 ? -8.866 -2.049 -2.632 1.00 97.31 89 ARG A O 1
ATOM 695 N N . PHE A 1 90 ? -7.528 -1.831 -4.427 1.00 95.94 90 PHE A N 1
ATOM 696 C CA . PHE A 1 90 ? -7.559 -0.376 -4.468 1.00 95.94 90 PHE A CA 1
ATOM 697 C C . PHE A 1 90 ? -8.058 0.128 -5.815 1.00 95.94 90 PHE A C 1
ATOM 699 O O . PHE A 1 90 ? -7.959 -0.543 -6.834 1.00 95.94 90 PHE A O 1
ATOM 706 N N . ASN A 1 91 ? -8.563 1.358 -5.808 1.00 94.56 91 ASN A N 1
ATOM 707 C CA . ASN A 1 91 ? -8.871 2.099 -7.022 1.00 94.56 91 ASN A CA 1
ATOM 708 C C . ASN A 1 91 ? -7.794 3.166 -7.220 1.00 94.56 91 ASN A C 1
ATOM 710 O O . ASN A 1 91 ? -7.479 3.905 -6.283 1.00 94.56 91 ASN A O 1
ATOM 714 N N . ALA A 1 92 ? -7.245 3.265 -8.429 1.00 94.38 92 ALA A N 1
ATOM 715 C CA . ALA A 1 92 ? -6.313 4.328 -8.771 1.00 94.38 92 ALA A CA 1
ATOM 716 C C . ALA A 1 92 ? -7.066 5.638 -9.057 1.00 94.38 92 ALA A C 1
ATOM 718 O O . ALA A 1 92 ? -8.136 5.654 -9.669 1.00 94.38 92 ALA A O 1
ATOM 719 N N . GLY A 1 93 ? -6.491 6.759 -8.619 1.00 91.88 93 GLY A N 1
ATOM 720 C CA . GLY A 1 93 ? -7.059 8.085 -8.832 1.00 91.88 93 GLY A CA 1
ATOM 721 C C . GLY A 1 93 ? -5.983 9.117 -9.141 1.00 91.88 93 GLY A C 1
ATOM 722 O O . GLY A 1 93 ? -4.937 9.148 -8.495 1.00 91.88 93 GLY A O 1
ATOM 723 N N . LYS A 1 94 ? -6.243 9.991 -10.116 1.00 90.06 94 LYS A N 1
ATOM 724 C CA . LYS A 1 94 ? -5.407 11.170 -10.359 1.00 90.06 94 LYS A CA 1
ATOM 725 C C . LYS A 1 94 ? -5.825 12.270 -9.390 1.00 90.06 94 LYS A C 1
ATOM 727 O O . LYS A 1 94 ? -6.927 12.804 -9.517 1.00 90.06 94 LYS A O 1
ATOM 732 N N . CYS A 1 95 ? -4.945 12.618 -8.455 1.00 86.31 95 CYS A N 1
ATOM 733 C CA . CYS A 1 95 ? -5.152 13.757 -7.566 1.00 86.31 95 CYS A CA 1
ATOM 734 C C . CYS A 1 95 ? -5.180 15.059 -8.371 1.00 86.31 95 CYS A C 1
ATOM 736 O O . CYS A 1 95 ? -4.274 15.337 -9.161 1.00 86.31 95 CYS A O 1
ATOM 738 N N . VAL A 1 96 ? -6.213 15.866 -8.151 1.00 84.38 96 VAL A N 1
ATOM 739 C CA . VAL A 1 96 ? -6.346 17.208 -8.714 1.00 84.38 96 VAL A CA 1
ATOM 740 C C . VAL A 1 96 ? -6.437 18.179 -7.554 1.00 84.38 96 VAL A C 1
ATOM 742 O O . VAL A 1 96 ? -7.309 18.055 -6.697 1.00 84.38 96 VAL A O 1
ATOM 745 N N . MET A 1 97 ? -5.516 19.137 -7.512 1.00 77.88 97 MET A N 1
ATOM 746 C CA . MET A 1 97 ? -5.556 20.199 -6.513 1.00 77.88 97 MET A CA 1
ATOM 747 C C . MET A 1 97 ? -6.785 21.071 -6.764 1.00 77.88 97 MET A C 1
ATOM 749 O O . MET A 1 97 ? -7.056 21.446 -7.907 1.00 77.88 97 MET A O 1
ATOM 753 N N . ALA A 1 98 ? -7.529 21.386 -5.704 1.00 71.31 98 ALA A N 1
ATOM 754 C CA . ALA A 1 98 ? -8.563 22.404 -5.798 1.00 71.31 98 ALA A CA 1
ATOM 755 C C . ALA A 1 98 ? -7.911 23.748 -6.171 1.00 71.31 98 ALA A C 1
ATOM 757 O O . ALA A 1 98 ? -6.782 24.007 -5.737 1.00 71.31 98 ALA A O 1
ATOM 758 N N . PRO A 1 99 ? -8.581 24.606 -6.963 1.00 65.75 99 PRO A N 1
ATOM 759 C CA . PRO A 1 99 ? -8.097 25.961 -7.180 1.00 65.75 99 PRO A CA 1
ATOM 760 C C . PRO A 1 99 ? -7.957 26.639 -5.814 1.00 65.75 99 PRO A C 1
ATOM 762 O O . PRO A 1 99 ? -8.909 26.689 -5.035 1.00 65.75 99 PRO A O 1
ATOM 765 N N . GLY A 1 100 ? -6.743 27.093 -5.497 1.00 60.53 100 GLY A N 1
ATOM 766 C CA . GLY A 1 100 ? -6.474 27.788 -4.247 1.00 60.53 100 GLY A CA 1
ATOM 767 C C . GLY A 1 100 ? -7.322 29.052 -4.182 1.00 60.53 100 GLY A C 1
ATOM 768 O O . GLY A 1 100 ? -7.232 29.901 -5.066 1.00 60.53 100 GLY A O 1
ATOM 769 N N . ILE A 1 101 ? -8.144 29.181 -3.144 1.00 59.53 101 ILE A N 1
ATOM 770 C CA . ILE A 1 101 ? -8.667 30.486 -2.740 1.00 59.53 101 ILE A CA 1
ATOM 771 C C . ILE A 1 101 ? -7.450 31.292 -2.291 1.00 59.53 101 ILE A C 1
ATOM 773 O O . ILE A 1 101 ? -6.876 31.010 -1.240 1.00 59.53 101 ILE A O 1
ATOM 777 N N . ALA A 1 102 ? -7.006 32.220 -3.140 1.00 48.56 102 ALA A N 1
ATOM 778 C CA . ALA A 1 102 ? -6.055 33.245 -2.745 1.00 48.56 102 ALA A CA 1
ATOM 779 C C . ALA A 1 102 ? -6.684 34.001 -1.566 1.00 48.56 102 ALA A C 1
ATOM 781 O O . ALA A 1 102 ? -7.743 34.609 -1.726 1.00 48.56 102 ALA A O 1
ATOM 782 N N . ALA A 1 103 ? -6.090 33.841 -0.384 1.00 42.78 103 ALA A N 1
ATOM 783 C CA . ALA A 1 103 ? -6.398 34.650 0.787 1.00 42.78 103 ALA A CA 1
ATOM 784 C C . ALA A 1 103 ? -5.737 36.024 0.648 1.00 42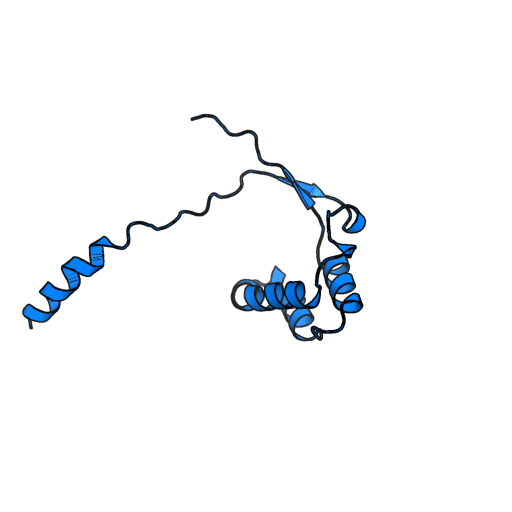.78 103 ALA A C 1
ATOM 786 O O . ALA A 1 103 ? -4.608 36.069 0.103 1.00 42.78 103 ALA A O 1
#